Protein AF-A0A6V8LDM9-F1 (afdb_monomer_lite)

pLDDT: mean 93.55, std 5.2, range [62.16, 98.38]

Organism: NCBI:txid1076125

Secondary structure (DSSP, 8-state):
--SS-HHHHHHHHHHHHHHHHH-TT--------SS-GGG--EE-TT--EE-------------

Foldseek 3Di:
DDPVDPVVVVVVVVVVVVQCVVPVPDDDDDDDDPPDQVPADDADPVRHGDDDDDDDDDDDDDD

Radius of gyration: 18.83 Å; chains: 1; bounding box: 34×39×52 Å

Structure (mmCIF, N/CA/C/O backbone):
data_AF-A0A6V8LDM9-F1
#
_entry.id   AF-A0A6V8LDM9-F1
#
loop_
_atom_site.group_PDB
_atom_site.id
_atom_site.type_symbol
_atom_site.label_atom_id
_atom_site.label_alt_id
_atom_site.label_comp_id
_atom_site.label_asym_id
_atom_site.label_entity_id
_atom_site.label_seq_id
_atom_site.pdbx_PDB_ins_code
_atom_site.Cartn_x
_atom_site.Cartn_y
_atom_site.Cartn_z
_atom_site.occupancy
_atom_site.B_iso_or_equiv
_atom_site.auth_seq_id
_atom_site.auth_comp_id
_atom_site.auth_asym_id
_atom_site.auth_atom_id
_atom_site.pdbx_PDB_model_num
ATOM 1 N N . MET A 1 1 ? 3.056 -4.447 -4.022 1.00 87.81 1 MET A N 1
ATOM 2 C CA . MET A 1 1 ? 3.158 -5.189 -5.296 1.00 87.81 1 MET A CA 1
ATOM 3 C C . MET A 1 1 ? 3.167 -6.657 -4.958 1.00 87.81 1 MET A C 1
ATOM 5 O O . MET A 1 1 ? 3.864 -7.016 -4.023 1.00 87.81 1 MET A O 1
ATOM 9 N N . ASP A 1 2 ? 2.391 -7.462 -5.669 1.00 91.81 2 ASP A N 1
ATOM 10 C CA . ASP A 1 2 ? 2.432 -8.915 -5.538 1.00 91.81 2 ASP A CA 1
ATOM 11 C C . ASP A 1 2 ? 3.153 -9.480 -6.772 1.00 91.81 2 ASP A C 1
ATOM 13 O O . ASP A 1 2 ? 2.683 -9.306 -7.899 1.00 91.81 2 ASP A O 1
ATOM 17 N N . PHE A 1 3 ? 4.339 -10.054 -6.550 1.00 91.94 3 PHE A N 1
ATOM 18 C CA . PHE A 1 3 ? 5.197 -10.610 -7.600 1.00 91.94 3 PHE A CA 1
ATOM 19 C C . PHE A 1 3 ? 4.811 -12.040 -7.994 1.00 91.94 3 PHE A C 1
ATOM 21 O O . PHE A 1 3 ? 5.244 -12.496 -9.051 1.00 91.94 3 PHE A O 1
ATOM 28 N N . ASP A 1 4 ? 3.955 -12.704 -7.214 1.00 95.00 4 ASP A N 1
ATOM 29 C CA . ASP A 1 4 ? 3.409 -14.019 -7.555 1.00 95.00 4 ASP A CA 1
ATOM 30 C C . ASP A 1 4 ? 2.243 -13.900 -8.549 1.00 95.00 4 ASP A C 1
ATOM 32 O O . ASP A 1 4 ? 1.867 -14.875 -9.198 1.00 95.00 4 ASP A O 1
ATOM 36 N N . SER A 1 5 ? 1.694 -12.692 -8.726 1.00 96.38 5 SER A N 1
ATOM 37 C CA . SER A 1 5 ? 0.665 -12.375 -9.716 1.00 96.38 5 SER A CA 1
ATOM 38 C C . SER A 1 5 ? 1.275 -11.940 -11.059 1.00 96.38 5 SER A C 1
ATOM 40 O O . SER A 1 5 ? 1.756 -10.805 -11.193 1.00 96.38 5 SER A O 1
ATOM 42 N N . PRO A 1 6 ? 1.173 -12.758 -12.128 1.00 97.31 6 PRO A N 1
ATOM 43 C CA . PRO A 1 6 ? 1.715 -12.404 -13.442 1.00 97.31 6 PRO A CA 1
ATOM 44 C C . PRO A 1 6 ? 1.079 -11.138 -14.031 1.00 97.31 6 PRO A C 1
ATOM 46 O O . PRO A 1 6 ? 1.700 -10.410 -14.808 1.00 97.31 6 PRO A O 1
ATOM 49 N N . VAL A 1 7 ? -0.171 -10.847 -13.659 1.00 98.12 7 VAL A N 1
ATOM 50 C CA . VAL A 1 7 ? -0.884 -9.639 -14.093 1.00 98.12 7 VAL A CA 1
ATOM 51 C C . VAL A 1 7 ? -0.229 -8.390 -13.506 1.00 98.12 7 VAL A C 1
ATOM 53 O O . VAL A 1 7 ? 0.024 -7.431 -14.241 1.00 98.12 7 VAL A O 1
ATOM 56 N N . TYR A 1 8 ? 0.091 -8.402 -12.211 1.00 96.31 8 TYR A N 1
ATOM 57 C CA . TYR A 1 8 ? 0.732 -7.261 -11.559 1.00 96.31 8 TYR A CA 1
ATOM 58 C C . TYR A 1 8 ? 2.175 -7.067 -12.013 1.00 96.31 8 TYR A C 1
ATOM 60 O O . TYR A 1 8 ? 2.571 -5.924 -12.248 1.00 96.31 8 TYR A O 1
ATOM 68 N N . VAL A 1 9 ? 2.920 -8.151 -12.250 1.00 98.00 9 VAL A N 1
ATOM 69 C CA . VAL A 1 9 ? 4.257 -8.080 -12.863 1.00 98.00 9 VAL A CA 1
ATOM 70 C C . VAL A 1 9 ? 4.188 -7.412 -14.237 1.00 98.00 9 VAL A C 1
ATOM 72 O O . VAL A 1 9 ? 4.912 -6.454 -14.505 1.00 98.00 9 VAL A O 1
ATOM 75 N N . ASN A 1 10 ? 3.260 -7.838 -15.096 1.00 98.38 10 ASN A N 1
ATOM 76 C CA . ASN A 1 10 ? 3.095 -7.241 -16.421 1.00 98.38 10 ASN A CA 1
ATOM 77 C C . ASN A 1 10 ? 2.750 -5.747 -16.361 1.00 98.38 10 ASN A C 1
ATOM 79 O O . ASN A 1 10 ? 3.265 -4.956 -17.160 1.00 98.38 10 ASN A O 1
ATOM 83 N N . LEU A 1 11 ? 1.878 -5.349 -15.430 1.00 97.88 11 LEU A N 1
ATOM 84 C CA . LEU A 1 11 ? 1.518 -3.947 -15.228 1.00 97.88 11 LEU A CA 1
ATOM 85 C C . LEU A 1 11 ? 2.717 -3.125 -14.740 1.00 97.88 11 LEU A C 1
ATOM 87 O O . LEU A 1 11 ? 2.983 -2.055 -15.290 1.00 97.88 11 LEU A O 1
ATOM 91 N N . PHE A 1 12 ? 3.476 -3.651 -13.778 1.00 97.62 12 PHE A N 1
ATOM 92 C CA . PHE A 1 12 ? 4.700 -3.034 -13.273 1.00 97.62 12 PHE A CA 1
ATOM 93 C C . PHE A 1 12 ? 5.706 -2.766 -14.388 1.00 97.62 12 PHE A C 1
ATOM 95 O O . PHE A 1 12 ? 6.159 -1.635 -14.559 1.00 97.62 12 PHE A O 1
ATOM 102 N N . THR A 1 13 ? 6.009 -3.777 -15.208 1.00 97.38 13 THR A N 1
ATOM 103 C CA . THR A 1 13 ? 6.991 -3.615 -16.284 1.00 97.38 13 THR A CA 1
ATOM 104 C C . THR A 1 13 ? 6.513 -2.620 -17.340 1.00 97.38 13 THR A C 1
ATOM 106 O O . THR A 1 13 ? 7.317 -1.878 -17.899 1.00 97.38 13 THR A O 1
ATOM 109 N N . LYS A 1 14 ? 5.203 -2.559 -17.624 1.00 97.94 14 LYS A N 1
ATOM 110 C CA . LYS A 1 14 ? 4.639 -1.534 -18.520 1.00 97.94 14 LYS A CA 1
ATOM 111 C C . LYS A 1 14 ? 4.8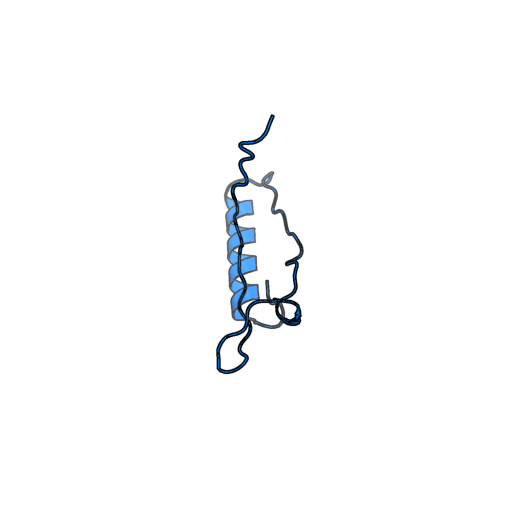27 -0.127 -17.951 1.00 97.94 14 LYS A C 1
ATOM 113 O O . LYS A 1 14 ? 5.234 0.754 -18.703 1.00 97.94 14 LYS A O 1
ATOM 118 N N . ALA A 1 15 ? 4.570 0.073 -16.659 1.00 96.94 15 ALA A N 1
ATOM 119 C CA . ALA A 1 15 ? 4.775 1.360 -16.001 1.00 96.94 15 ALA A CA 1
ATOM 120 C C . ALA A 1 15 ? 6.255 1.779 -16.020 1.00 96.94 15 ALA A C 1
ATOM 122 O O . ALA A 1 15 ? 6.561 2.895 -16.431 1.00 96.94 15 ALA A O 1
ATOM 123 N N . ALA A 1 16 ? 7.167 0.860 -15.684 1.00 96.81 16 ALA A N 1
ATOM 124 C CA . ALA A 1 16 ? 8.608 1.109 -15.711 1.00 96.81 16 ALA A CA 1
ATOM 125 C C . ALA A 1 16 ? 9.116 1.472 -17.119 1.00 96.81 16 ALA A C 1
ATOM 127 O O . ALA A 1 16 ? 9.807 2.473 -17.286 1.00 96.81 16 ALA A O 1
ATOM 128 N N . ARG A 1 17 ? 8.714 0.720 -18.158 1.00 97.06 17 ARG A N 1
ATOM 129 C CA . ARG A 1 17 ? 9.071 1.042 -19.554 1.00 97.06 17 ARG A CA 1
ATOM 130 C C . ARG A 1 17 ? 8.515 2.389 -20.001 1.00 97.06 17 ARG A C 1
ATOM 132 O O . ARG A 1 17 ? 9.201 3.133 -20.687 1.00 97.06 17 ARG A O 1
ATOM 139 N N . ARG A 1 18 ? 7.274 2.711 -19.623 1.00 97.56 18 ARG A N 1
ATOM 140 C CA . ARG A 1 18 ? 6.664 4.002 -19.960 1.00 97.56 18 ARG A CA 1
ATOM 141 C C . ARG A 1 18 ? 7.426 5.164 -19.325 1.00 97.56 18 ARG A C 1
ATOM 143 O O . ARG A 1 18 ? 7.592 6.180 -19.987 1.00 97.56 18 ARG A O 1
ATOM 150 N N . LEU A 1 19 ? 7.870 5.006 -18.077 1.00 97.81 19 LEU A N 1
ATOM 151 C CA . LEU A 1 19 ? 8.683 6.001 -17.382 1.00 97.81 19 LEU A CA 1
ATOM 152 C C . LEU A 1 19 ? 10.011 6.233 -18.117 1.00 97.81 19 LEU A C 1
ATOM 154 O O . LEU A 1 19 ? 10.313 7.369 -18.462 1.00 97.81 19 LEU A O 1
ATOM 158 N N . ALA A 1 20 ? 10.733 5.157 -18.442 1.00 96.25 20 ALA A N 1
ATOM 159 C CA . ALA A 1 20 ? 12.010 5.233 -19.155 1.00 96.25 20 ALA A CA 1
ATOM 160 C C . ALA A 1 20 ? 11.880 5.833 -20.568 1.00 96.25 20 ALA A C 1
ATOM 162 O O . ALA A 1 20 ? 12.726 6.612 -20.986 1.00 96.25 20 ALA A O 1
ATOM 163 N N . ASN A 1 21 ? 10.799 5.519 -21.290 1.00 97.19 21 ASN A N 1
ATOM 164 C CA . ASN A 1 21 ? 10.541 6.087 -22.619 1.00 97.19 21 ASN A CA 1
ATOM 165 C C . ASN A 1 21 ? 10.208 7.587 -22.584 1.00 97.19 21 ASN A C 1
ATOM 167 O O . ASN A 1 21 ? 10.268 8.242 -23.621 1.00 97.19 21 ASN A O 1
ATOM 171 N N . HIS A 1 22 ? 9.772 8.109 -21.436 1.00 96.56 22 HIS A N 1
ATOM 172 C CA . HIS A 1 22 ? 9.462 9.527 -21.276 1.00 96.56 22 HIS A CA 1
ATOM 173 C C . HIS A 1 22 ? 10.715 10.335 -20.923 1.00 96.56 22 HIS A C 1
ATOM 175 O O . HIS A 1 22 ? 10.880 11.450 -21.408 1.00 96.56 22 HIS A O 1
ATOM 181 N N . ASP A 1 23 ? 11.574 9.784 -20.065 1.00 96.88 23 ASP A N 1
ATOM 182 C CA . ASP A 1 23 ? 12.831 10.394 -19.640 1.00 96.88 23 ASP A CA 1
ATOM 183 C C . ASP A 1 23 ? 13.788 9.296 -19.155 1.00 96.88 23 ASP A C 1
ATOM 185 O O . ASP A 1 23 ? 13.495 8.573 -18.200 1.00 96.88 23 ASP A O 1
ATOM 189 N N . GLU A 1 24 ? 14.947 9.183 -19.803 1.00 93.25 24 GLU A N 1
ATOM 190 C CA . GLU A 1 24 ? 15.975 8.191 -19.466 1.00 93.25 24 GLU A CA 1
ATOM 191 C C . GLU A 1 24 ? 16.571 8.411 -18.065 1.00 93.25 24 GLU A C 1
ATOM 193 O O . GLU A 1 24 ? 17.077 7.473 -17.450 1.00 93.25 24 GLU A O 1
ATOM 198 N N . SER A 1 25 ? 16.494 9.637 -17.539 1.00 95.88 25 SER A N 1
ATOM 199 C CA . SER A 1 25 ? 16.977 9.997 -16.202 1.00 95.88 25 SER A CA 1
ATOM 200 C C . SER A 1 25 ? 15.928 9.813 -15.098 1.00 95.88 25 SER A C 1
ATOM 202 O O . SER A 1 25 ? 16.235 9.976 -13.909 1.00 95.88 25 SER A O 1
ATOM 204 N N . ALA A 1 26 ? 14.696 9.444 -15.465 1.00 95.94 26 ALA A N 1
ATOM 205 C CA . ALA A 1 26 ? 13.605 9.269 -14.523 1.00 95.94 26 ALA A CA 1
ATOM 206 C C . ALA A 1 26 ? 13.884 8.138 -13.524 1.00 95.94 26 ALA A C 1
ATOM 208 O O . ALA A 1 26 ? 14.447 7.090 -13.842 1.00 95.94 26 ALA A O 1
ATOM 209 N N . ARG A 1 27 ? 13.436 8.339 -12.282 1.00 96.25 27 ARG A N 1
ATOM 210 C CA . ARG A 1 27 ? 13.640 7.387 -11.185 1.00 96.25 27 ARG A CA 1
ATOM 211 C C . ARG A 1 27 ? 12.333 6.725 -10.787 1.00 96.25 27 ARG A C 1
ATOM 213 O O . ARG A 1 27 ? 11.328 7.397 -10.570 1.00 96.25 27 ARG A O 1
ATOM 220 N N . LEU A 1 28 ? 12.377 5.405 -10.633 1.00 95.44 28 LEU A N 1
ATOM 221 C CA . LEU A 1 28 ? 11.303 4.620 -10.040 1.00 95.44 28 LEU A CA 1
ATOM 222 C C . LEU A 1 28 ? 11.654 4.310 -8.586 1.00 95.44 28 LEU A C 1
ATOM 224 O O . LEU A 1 28 ? 12.613 3.588 -8.319 1.00 95.44 28 LEU A O 1
ATOM 228 N N . THR A 1 29 ? 10.863 4.831 -7.654 1.00 96.25 29 THR A N 1
ATOM 229 C CA . THR A 1 29 ? 10.995 4.497 -6.233 1.00 96.25 29 THR A CA 1
ATOM 230 C C . THR A 1 29 ? 10.092 3.319 -5.904 1.00 96.25 29 THR A C 1
ATOM 232 O O . THR A 1 29 ? 8.898 3.343 -6.197 1.00 96.25 29 THR A O 1
ATOM 235 N N . ILE A 1 30 ? 10.663 2.298 -5.272 1.00 95.00 30 ILE A N 1
ATOM 236 C CA . ILE A 1 30 ? 9.936 1.139 -4.760 1.00 95.00 30 ILE A CA 1
ATOM 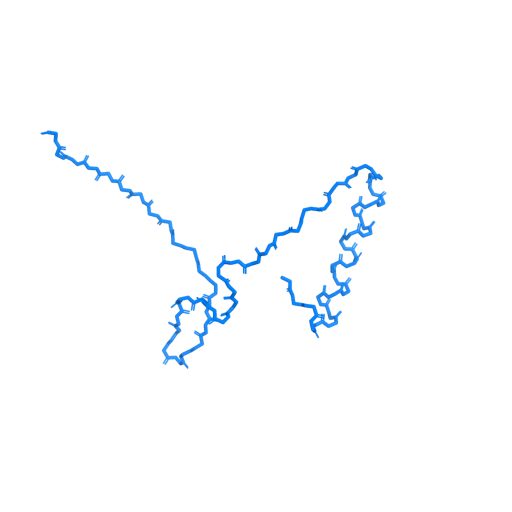237 C C . ILE A 1 30 ? 10.105 1.150 -3.248 1.00 95.00 30 ILE A C 1
ATOM 239 O O . ILE A 1 30 ? 11.226 1.224 -2.750 1.00 95.00 30 ILE A O 1
ATOM 243 N N . SER A 1 31 ? 8.994 1.082 -2.529 1.00 94.50 31 SER A N 1
ATOM 244 C CA . SER A 1 31 ? 8.981 0.921 -1.082 1.00 94.50 31 SER A CA 1
ATOM 245 C C . SER A 1 31 ? 8.324 -0.400 -0.717 1.00 94.50 31 SER A C 1
ATOM 247 O O . SER A 1 31 ? 7.457 -0.908 -1.436 1.00 94.50 31 SER A O 1
ATOM 249 N N . GLU A 1 32 ? 8.708 -0.937 0.431 1.00 91.50 32 GLU A N 1
ATOM 250 C CA . GLU A 1 32 ? 7.981 -2.044 1.030 1.00 91.50 32 GLU A CA 1
ATOM 251 C C . GLU A 1 32 ? 6.566 -1.602 1.414 1.00 91.50 32 GLU A C 1
ATOM 253 O O . GLU A 1 32 ? 6.316 -0.439 1.742 1.00 91.50 32 GLU A O 1
ATOM 258 N N . MET A 1 33 ? 5.625 -2.542 1.358 1.00 89.88 33 MET A N 1
ATOM 259 C CA . MET A 1 33 ? 4.286 -2.321 1.882 1.00 89.88 33 MET A CA 1
ATOM 260 C C . MET A 1 33 ? 4.259 -2.781 3.335 1.00 89.88 33 MET A C 1
ATOM 262 O O . MET A 1 33 ? 4.278 -3.983 3.603 1.00 89.88 33 MET A O 1
ATOM 266 N N . LEU A 1 34 ? 4.217 -1.817 4.253 1.00 91.00 34 LEU A N 1
ATOM 267 C CA . LEU A 1 34 ? 4.098 -2.063 5.684 1.00 91.00 34 LEU A CA 1
ATOM 268 C C . LEU A 1 34 ? 2.851 -1.360 6.251 1.00 91.00 34 LEU A C 1
ATOM 270 O O . LEU A 1 34 ? 2.645 -0.181 5.956 1.00 91.00 34 LEU A O 1
ATOM 274 N N . PRO A 1 35 ? 2.032 -2.053 7.067 1.00 89.75 35 PRO A N 1
ATOM 275 C CA . PRO A 1 35 ? 2.105 -3.492 7.354 1.00 89.75 35 PRO A CA 1
ATOM 276 C C . PRO A 1 35 ? 1.904 -4.350 6.088 1.00 89.75 35 PRO A C 1
ATOM 278 O O . P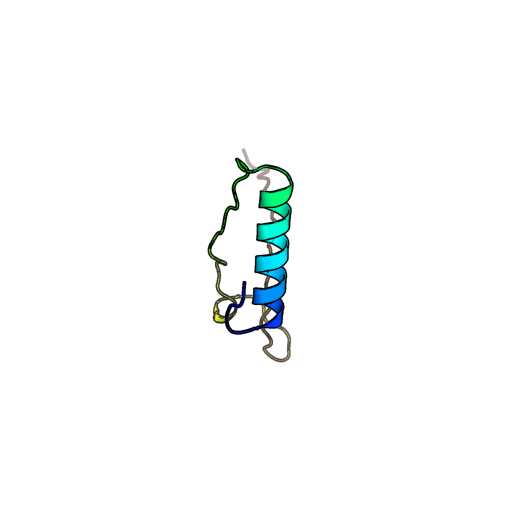RO A 1 35 ? 1.232 -3.932 5.144 1.00 89.75 35 PRO A O 1
ATOM 281 N N . THR A 1 36 ? 2.489 -5.554 6.061 1.00 90.38 36 THR A N 1
ATOM 282 C CA . THR A 1 36 ? 2.202 -6.529 4.986 1.00 90.38 36 THR A CA 1
ATOM 283 C C . THR A 1 36 ? 0.709 -6.910 5.002 1.00 90.38 36 THR A C 1
ATOM 285 O O . T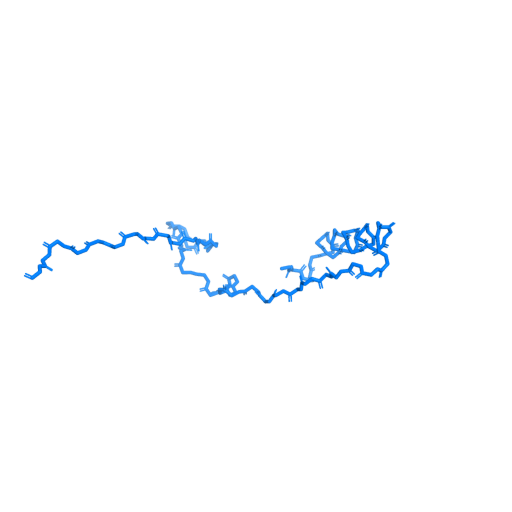HR A 1 36 ? 0.060 -6.722 6.035 1.00 90.38 36 THR A O 1
ATOM 288 N N . PRO A 1 37 ? 0.122 -7.495 3.930 1.00 88.50 37 PRO A N 1
ATOM 289 C CA . PRO A 1 37 ? -1.302 -7.859 3.928 1.00 88.50 37 PRO A CA 1
ATOM 290 C C . PRO A 1 37 ? -1.676 -8.794 5.086 1.00 88.50 37 PRO A C 1
ATOM 292 O O . PRO A 1 37 ? -2.745 -8.680 5.673 1.00 88.50 37 PRO A O 1
ATOM 295 N N . ALA A 1 38 ? -0.769 -9.703 5.454 1.00 87.94 38 ALA A N 1
ATOM 296 C CA . ALA A 1 38 ? -0.965 -10.624 6.570 1.00 87.94 38 ALA A CA 1
ATOM 297 C C . ALA A 1 38 ? -0.964 -9.917 7.940 1.00 87.94 38 ALA A C 1
ATOM 299 O O . ALA A 1 38 ? -1.542 -10.426 8.898 1.00 87.94 38 ALA A O 1
ATOM 300 N N . GLN A 1 39 ? -0.331 -8.746 8.030 1.00 91.44 39 GLN A N 1
ATOM 301 C CA . GLN A 1 39 ? -0.184 -7.946 9.246 1.00 91.44 39 GLN A CA 1
ATOM 302 C C . GLN A 1 39 ? -1.222 -6.817 9.358 1.00 91.44 39 GLN A C 1
ATOM 304 O O . GLN A 1 39 ? -1.185 -6.063 10.329 1.00 91.44 39 GLN A O 1
ATOM 309 N N . THR A 1 40 ? -2.139 -6.650 8.396 1.00 93.69 40 THR A N 1
ATOM 310 C CA . THR A 1 40 ? -3.150 -5.585 8.479 1.00 93.69 40 THR A CA 1
ATOM 311 C C . THR A 1 40 ? -4.099 -5.820 9.651 1.00 93.69 40 THR A C 1
ATOM 313 O O . THR A 1 40 ? -4.554 -6.945 9.892 1.00 9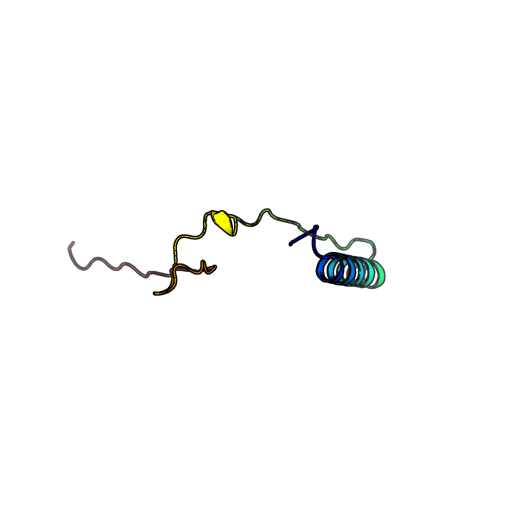3.69 40 THR A O 1
ATOM 316 N N . TRP A 1 41 ? -4.415 -4.734 10.355 1.00 90.38 41 TRP A N 1
ATOM 317 C CA . TRP A 1 41 ? -5.143 -4.763 11.622 1.00 90.38 41 TRP A CA 1
ATOM 318 C C . TRP A 1 41 ? -6.669 -4.756 11.463 1.00 90.38 41 TRP A C 1
ATOM 320 O O . TRP A 1 41 ? -7.356 -5.317 12.312 1.00 90.38 41 TRP A O 1
ATOM 330 N N . LEU A 1 42 ? -7.204 -4.143 10.399 1.00 93.56 42 LEU A N 1
ATOM 331 C CA . LEU A 1 42 ? -8.648 -4.078 10.184 1.00 93.56 42 LEU A CA 1
ATOM 332 C C . LEU A 1 42 ? -9.156 -5.399 9.608 1.00 93.56 42 LEU A C 1
ATOM 334 O O . LEU A 1 42 ? -8.670 -5.860 8.568 1.00 93.56 42 LEU A O 1
ATOM 338 N N . VAL A 1 43 ? -10.158 -5.965 10.277 1.00 95.06 43 VAL A N 1
ATOM 339 C CA . VAL A 1 43 ? -10.885 -7.152 9.833 1.00 95.06 43 VAL A CA 1
ATOM 340 C C . VAL A 1 43 ? -12.387 -6.889 9.795 1.00 95.06 43 VAL A C 1
ATOM 342 O O . VAL A 1 43 ? -12.893 -6.123 10.615 1.00 95.06 43 VAL A O 1
ATOM 345 N N . ASP A 1 44 ? -13.089 -7.499 8.840 1.00 94.44 44 ASP A N 1
ATOM 346 C CA . ASP A 1 44 ? -14.558 -7.486 8.808 1.00 94.44 44 ASP A CA 1
ATOM 347 C C . ASP A 1 44 ? -15.175 -8.570 9.714 1.00 94.44 44 ASP A C 1
ATOM 349 O O . ASP A 1 44 ? -14.475 -9.328 10.391 1.00 94.44 44 ASP A O 1
ATOM 353 N N . ASP A 1 45 ? -16.507 -8.653 9.718 1.00 96.56 45 ASP A N 1
ATOM 354 C CA . ASP A 1 45 ? -17.294 -9.642 10.466 1.00 96.56 45 ASP A CA 1
ATOM 355 C C . ASP A 1 45 ? -17.041 -11.096 10.026 1.00 96.56 45 ASP A C 1
ATOM 357 O O . ASP A 1 45 ? -17.349 -12.034 10.763 1.00 96.56 45 ASP A O 1
ATOM 361 N N . ARG A 1 46 ? -16.446 -11.291 8.846 1.00 97.19 46 ARG A N 1
ATOM 362 C CA . ARG A 1 46 ? -16.051 -12.590 8.286 1.00 97.19 46 ARG A CA 1
ATOM 363 C C . ARG A 1 46 ? -14.562 -12.888 8.474 1.00 97.19 46 ARG A C 1
ATOM 365 O O . ARG A 1 46 ? -14.106 -13.951 8.057 1.00 97.19 46 ARG A O 1
ATOM 372 N N . GLY A 1 47 ? -13.804 -11.987 9.099 1.00 93.31 47 GLY A N 1
ATOM 373 C CA . GLY A 1 47 ? -12.369 -12.131 9.333 1.00 93.31 47 GLY A CA 1
ATOM 374 C C . GLY A 1 47 ? -11.483 -11.807 8.124 1.00 93.31 47 GLY A C 1
ATOM 375 O O . GLY A 1 47 ? -10.280 -12.078 8.173 1.00 93.31 47 GLY A O 1
ATOM 376 N N . ASN A 1 48 ? -12.027 -11.226 7.050 1.00 94.06 48 ASN A N 1
ATOM 377 C CA . ASN A 1 48 ? -11.210 -10.770 5.926 1.00 94.06 48 ASN A CA 1
ATOM 378 C C . ASN A 1 48 ? -10.395 -9.547 6.340 1.00 94.06 48 ASN A C 1
ATOM 380 O O . ASN A 1 48 ? -10.881 -8.681 7.061 1.00 94.06 48 ASN A O 1
ATOM 384 N N . ARG A 1 49 ? -9.157 -9.472 5.854 1.00 93.06 49 ARG A N 1
ATOM 385 C CA . ARG A 1 49 ? -8.187 -8.422 6.174 1.00 93.06 49 ARG A CA 1
ATOM 386 C C . ARG A 1 49 ? -8.196 -7.311 5.132 1.00 93.06 49 ARG A C 1
ATOM 388 O O . ARG A 1 49 ? -8.180 -7.595 3.936 1.00 93.06 49 ARG A O 1
ATOM 395 N N . TYR A 1 50 ? -8.133 -6.061 5.588 1.00 91.75 50 TYR A N 1
ATOM 396 C CA . TYR A 1 50 ? -8.135 -4.890 4.711 1.00 91.75 50 TYR A CA 1
ATOM 397 C C . TYR A 1 50 ? -7.015 -3.910 5.059 1.00 91.75 50 TYR A C 1
ATOM 399 O O . TYR A 1 50 ? -6.761 -3.593 6.224 1.00 91.75 50 TYR A O 1
ATOM 407 N N . THR A 1 51 ? -6.372 -3.358 4.029 1.00 92.06 51 THR A N 1
ATOM 408 C CA . THR A 1 51 ? -5.502 -2.188 4.187 1.00 92.06 51 THR A CA 1
ATOM 409 C C . THR A 1 51 ? -6.339 -0.999 4.636 1.00 92.06 51 THR A C 1
ATOM 411 O O . THR A 1 51 ? -7.397 -0.747 4.064 1.00 92.06 51 THR A O 1
ATOM 414 N N . SER A 1 52 ? -5.869 -0.268 5.643 1.00 90.12 52 SER A N 1
ATOM 415 C CA . SER A 1 52 ? -6.611 0.847 6.234 1.00 90.12 52 SER A CA 1
ATOM 416 C C . SER A 1 52 ? -5.665 1.963 6.638 1.00 90.12 52 SER A C 1
ATOM 418 O O . SER A 1 52 ? -4.551 1.697 7.088 1.00 90.12 52 SER A O 1
ATOM 420 N N . GLU A 1 53 ? -6.133 3.200 6.530 1.00 91.62 53 GLU A N 1
ATOM 421 C CA . GLU A 1 53 ? -5.421 4.384 6.996 1.00 91.62 53 GLU A CA 1
ATOM 422 C C . GLU A 1 53 ? -6.262 5.075 8.074 1.00 91.62 53 GLU A C 1
ATOM 424 O O . GLU A 1 53 ? -7.417 5.425 7.835 1.00 91.62 53 GLU A O 1
ATOM 429 N N . LEU A 1 54 ? -5.689 5.260 9.268 1.00 90.31 54 LEU A N 1
ATOM 430 C CA . LEU A 1 54 ? -6.313 6.016 10.352 1.00 90.31 54 LEU A CA 1
ATOM 431 C C . LEU A 1 54 ? -5.676 7.402 10.410 1.00 90.31 54 LEU A C 1
ATOM 433 O O . LEU A 1 54 ? -4.492 7.534 10.713 1.00 90.31 54 LEU A O 1
ATOM 437 N N . ARG A 1 55 ? -6.474 8.436 10.149 1.00 94.81 55 ARG A N 1
ATOM 438 C CA . ARG A 1 55 ? -6.067 9.834 10.309 1.00 94.81 55 ARG A CA 1
ATOM 439 C C . ARG A 1 55 ? -6.823 10.431 11.483 1.00 94.81 55 ARG A C 1
ATOM 441 O O . ARG A 1 55 ? -8.046 10.341 11.535 1.00 94.81 55 ARG A O 1
ATOM 448 N N . LEU A 1 56 ? -6.093 11.038 12.408 1.00 94.94 56 LEU A N 1
ATOM 449 C CA . LEU A 1 56 ? -6.645 11.667 13.601 1.00 94.94 56 LEU A CA 1
ATOM 450 C C . LEU A 1 56 ? -6.060 13.066 13.768 1.00 94.94 56 LEU A C 1
ATOM 452 O O . LEU A 1 56 ? -4.886 13.295 13.482 1.00 94.94 56 LEU A O 1
ATOM 456 N N . VAL A 1 57 ? -6.896 13.992 14.225 1.00 95.94 57 VAL A N 1
ATOM 457 C CA . VAL A 1 57 ? -6.486 15.331 14.643 1.00 95.94 57 VAL A CA 1
ATOM 458 C C . VAL A 1 57 ? -6.761 15.412 16.133 1.00 95.94 57 VAL A C 1
ATOM 460 O O . VAL A 1 57 ? -7.907 15.276 16.555 1.00 95.94 57 VAL A O 1
ATOM 463 N N . ALA A 1 58 ? -5.707 15.587 16.922 1.00 93.69 58 ALA A N 1
ATOM 464 C CA . ALA A 1 58 ? -5.817 15.806 18.354 1.00 93.69 58 ALA A CA 1
ATOM 465 C C . ALA A 1 58 ? -5.678 17.303 18.637 1.00 93.69 58 ALA A C 1
ATOM 467 O O . ALA A 1 58 ? -4.785 17.962 18.105 1.00 93.69 58 ALA A O 1
ATOM 468 N N . PHE A 1 59 ? -6.569 17.825 19.470 1.00 94.31 59 PHE A N 1
ATOM 469 C CA . PHE A 1 59 ? -6.522 19.189 19.971 1.00 94.31 59 PHE A CA 1
ATOM 470 C C . PHE A 1 59 ? -6.747 19.135 21.479 1.00 94.31 59 PHE A C 1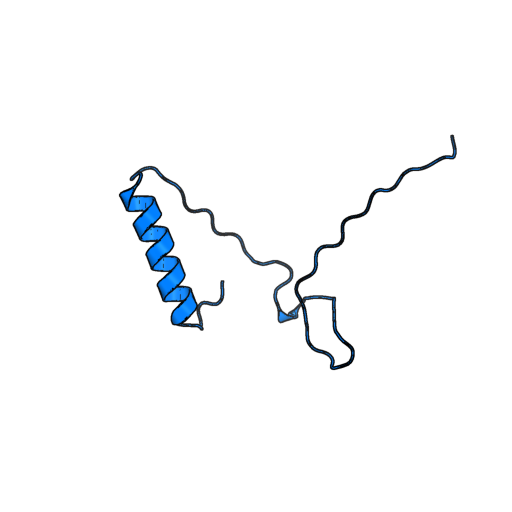
ATOM 472 O O . PHE A 1 59 ? -7.689 18.481 21.927 1.00 94.31 59 PHE A O 1
ATOM 479 N N . ASP A 1 60 ? -5.869 19.783 22.238 1.00 92.88 60 ASP A N 1
ATOM 480 C CA . ASP A 1 60 ? -6.000 19.909 23.687 1.00 92.88 60 ASP A CA 1
ATOM 481 C C . ASP A 1 60 ? -6.558 21.295 24.035 1.00 92.88 60 ASP A C 1
ATOM 483 O O . ASP A 1 60 ? -6.154 22.303 23.454 1.00 92.88 60 ASP A O 1
ATOM 487 N N . THR A 1 61 ? -7.512 21.329 24.963 1.00 89.19 61 THR A N 1
ATOM 488 C CA . THR A 1 61 ? -8.197 22.542 25.431 1.00 89.19 61 THR A CA 1
ATOM 489 C C . THR A 1 61 ? -7.780 22.966 26.837 1.00 89.19 61 THR A C 1
ATOM 491 O O . THR A 1 61 ? -8.268 23.992 27.310 1.00 89.19 61 THR A O 1
ATOM 494 N N . GLN A 1 62 ? -6.952 22.182 27.536 1.00 80.62 62 GLN A N 1
ATOM 495 C CA . GLN A 1 62 ? -6.440 22.556 28.855 1.00 80.62 62 GLN A CA 1
ATOM 496 C C . GLN A 1 62 ? -5.045 23.181 28.734 1.00 80.62 62 GLN A C 1
ATOM 498 O O . GLN A 1 62 ? -4.146 22.608 28.123 1.00 80.62 62 GLN A O 1
ATOM 503 N N . THR A 1 63 ? -4.895 24.362 29.337 1.00 62.16 63 THR A N 1
ATOM 504 C CA . THR A 1 63 ? -3.633 25.089 29.532 1.00 62.16 63 THR A CA 1
ATOM 505 C C . THR A 1 63 ? -3.316 25.128 31.017 1.00 62.16 63 THR A C 1
ATOM 507 O O . THR A 1 63 ? -4.276 25.334 31.798 1.00 62.16 63 THR A O 1
#

Sequence (63 aa):
MDFDSPVYVNLFTKAARRLANHDESARLTISEMLPTPAQTWLVDDRGNRYTSELRLVAFDTQT